Protein AF-A0A523KBV4-F1 (afdb_monomer_lite)

Foldseek 3Di:
DDDD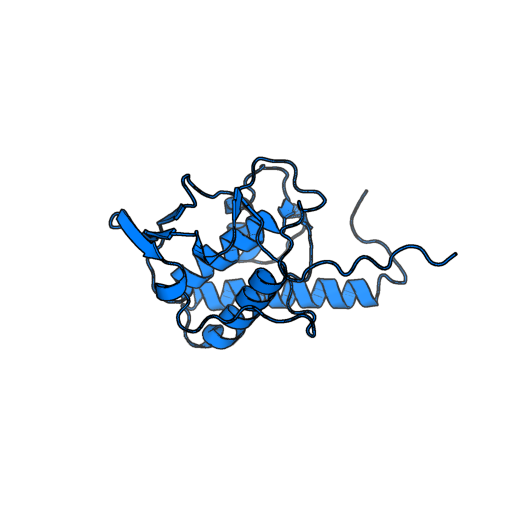PDPDPQFDQDDQPPDDDDADEDAQQLKWFQAPVRDTDGSCVLLPPQDQADDDDPLAQLDFKDQLVPDPDDLSVVPQCQLPLVNPRMRGRQSVVQCLSQLLSVQLVGRTPFMDNPHTGSGYTGGRSVNSRSSVSCVVCLVVTDPSSVSVNVVSVVVSVVSVVVVVVCVPPDDDDD

Structure (mmCIF, N/CA/C/O backbone):
data_AF-A0A523KBV4-F1
#
_entry.id   AF-A0A523KBV4-F1
#
loop_
_atom_site.group_PDB
_atom_site.id
_atom_site.type_symbol
_atom_site.label_atom_id
_atom_site.label_alt_id
_atom_site.label_comp_id
_atom_site.label_asym_id
_atom_site.label_entity_id
_atom_site.label_seq_id
_atom_site.pdbx_PDB_ins_code
_atom_site.Cartn_x
_atom_site.Cartn_y
_atom_site.Cartn_z
_atom_site.occupancy
_atom_site.B_iso_or_equiv
_atom_site.auth_seq_id
_atom_site.auth_comp_id
_atom_site.auth_asym_id
_atom_site.auth_atom_id
_atom_site.pdbx_PDB_model_num
ATOM 1 N N . MET A 1 1 ? 34.723 -29.507 3.914 1.00 34.56 1 MET A N 1
ATOM 2 C CA . MET A 1 1 ? 33.987 -29.077 5.120 1.00 34.56 1 MET A CA 1
ATOM 3 C C . MET A 1 1 ? 32.812 -28.238 4.655 1.00 34.56 1 MET A C 1
ATOM 5 O O . MET A 1 1 ? 33.030 -27.200 4.048 1.00 34.56 1 MET A O 1
ATOM 9 N N . LEU A 1 2 ? 31.596 -28.756 4.820 1.00 39.41 2 LEU A N 1
ATOM 10 C CA . LEU A 1 2 ? 30.346 -28.081 4.470 1.00 39.41 2 LEU A CA 1
ATOM 11 C C . LEU A 1 2 ? 30.004 -27.111 5.604 1.00 39.41 2 LEU A C 1
ATOM 13 O O . LEU A 1 2 ? 29.703 -27.555 6.708 1.00 39.41 2 LEU A O 1
ATOM 17 N N . ALA A 1 3 ? 30.087 -25.809 5.347 1.00 35.47 3 ALA A N 1
ATOM 18 C CA . ALA A 1 3 ? 29.693 -24.783 6.302 1.00 35.47 3 ALA A CA 1
ATOM 19 C C . ALA A 1 3 ? 28.422 -24.083 5.807 1.00 35.47 3 ALA A C 1
ATOM 21 O O . ALA A 1 3 ? 28.460 -23.277 4.884 1.00 35.47 3 ALA A O 1
ATOM 22 N N . GLY A 1 4 ? 27.307 -24.429 6.451 1.00 33.41 4 GLY A N 1
ATOM 23 C CA . GLY A 1 4 ? 26.215 -23.509 6.754 1.00 33.41 4 GLY A CA 1
ATOM 24 C C . GLY A 1 4 ? 25.369 -23.002 5.591 1.00 33.41 4 GLY A C 1
ATOM 25 O O . GLY A 1 4 ? 25.386 -21.812 5.292 1.00 33.41 4 GLY A O 1
ATOM 26 N N . THR A 1 5 ? 24.487 -23.845 5.053 1.00 37.75 5 THR A N 1
ATOM 27 C CA . THR A 1 5 ? 23.172 -23.360 4.607 1.00 37.75 5 THR A CA 1
ATOM 28 C C . THR A 1 5 ? 22.421 -22.855 5.837 1.00 37.75 5 THR A C 1
ATOM 30 O O . THR A 1 5 ? 21.733 -23.614 6.518 1.00 37.75 5 THR A O 1
ATOM 33 N N . GLY A 1 6 ? 22.617 -21.580 6.172 1.00 35.94 6 GLY A N 1
ATOM 34 C CA . GLY A 1 6 ? 21.801 -20.894 7.162 1.00 35.94 6 GLY A CA 1
ATOM 35 C C . GLY A 1 6 ? 20.359 -20.885 6.674 1.00 35.94 6 GLY A C 1
ATOM 36 O O . GLY A 1 6 ? 20.033 -20.195 5.708 1.00 35.94 6 GLY A O 1
ATOM 37 N N . CYS A 1 7 ? 19.503 -21.679 7.315 1.00 42.00 7 CYS A N 1
ATOM 38 C CA . CYS A 1 7 ? 18.062 -21.577 7.158 1.00 42.00 7 CYS A CA 1
ATOM 39 C C . CYS A 1 7 ? 17.650 -20.163 7.570 1.00 42.00 7 CYS A C 1
ATOM 41 O O . CYS A 1 7 ? 17.585 -19.838 8.753 1.00 42.00 7 CYS A O 1
ATOM 43 N N . VAL A 1 8 ? 17.409 -19.307 6.580 1.00 43.09 8 VAL A N 1
ATOM 44 C CA . VAL A 1 8 ? 16.833 -17.984 6.796 1.00 43.09 8 VAL A CA 1
ATOM 45 C C . VAL A 1 8 ? 15.436 -18.190 7.361 1.00 43.09 8 VAL A C 1
ATOM 47 O O . VAL A 1 8 ? 14.550 -18.661 6.637 1.00 43.09 8 VAL A O 1
ATOM 50 N N . SER A 1 9 ? 15.261 -17.845 8.638 1.00 44.19 9 SER A N 1
ATOM 51 C CA . SER A 1 9 ? 13.970 -17.877 9.323 1.00 44.19 9 SER A CA 1
ATOM 52 C C . SER A 1 9 ? 12.899 -17.193 8.456 1.00 44.19 9 SER A C 1
ATOM 54 O O . SER A 1 9 ? 13.155 -16.101 7.936 1.00 44.19 9 SER A O 1
ATOM 56 N N . PRO A 1 10 ? 11.712 -17.799 8.266 1.00 50.69 10 PRO A N 1
ATOM 57 C CA . PRO A 1 10 ? 10.626 -17.214 7.471 1.00 50.69 10 PRO A CA 1
ATOM 58 C C . PRO A 1 10 ? 10.164 -15.833 7.967 1.00 50.69 10 PRO A C 1
ATOM 60 O O . PRO A 1 10 ? 9.589 -15.075 7.192 1.00 50.69 10 PRO A O 1
ATOM 63 N N . ASN A 1 11 ? 10.473 -15.498 9.225 1.00 55.66 11 ASN A N 1
ATOM 64 C CA . ASN A 1 11 ? 10.029 -14.283 9.911 1.00 55.66 11 ASN A CA 1
ATOM 65 C C . ASN A 1 11 ? 11.106 -13.186 10.008 1.00 55.66 11 ASN A C 1
ATOM 67 O O . ASN A 1 11 ? 10.944 -12.236 10.772 1.00 55.66 11 ASN A O 1
ATOM 71 N N . GLU A 1 12 ? 12.230 -13.304 9.298 1.00 65.25 12 GLU A N 1
ATOM 72 C CA . GLU A 1 12 ? 13.298 -12.304 9.394 1.00 65.25 12 GLU A CA 1
ATOM 73 C C . GLU A 1 12 ? 12.937 -11.029 8.608 1.00 65.25 12 GLU A C 1
ATOM 75 O O . GLU A 1 12 ? 12.885 -11.034 7.376 1.00 65.25 12 GLU A O 1
ATOM 80 N N . ILE A 1 13 ? 12.707 -9.923 9.324 1.00 73.12 13 ILE A N 1
ATOM 81 C CA . ILE A 1 13 ? 12.607 -8.581 8.738 1.00 73.12 13 ILE A CA 1
ATOM 82 C C . ILE A 1 13 ? 14.015 -8.177 8.289 1.00 73.12 13 ILE A C 1
ATOM 84 O O . ILE A 1 13 ? 14.884 -7.881 9.109 1.00 73.12 13 ILE A O 1
ATOM 88 N N . ARG A 1 14 ? 14.260 -8.189 6.978 1.00 66.81 14 ARG A N 1
ATOM 89 C CA . ARG A 1 14 ? 15.537 -7.768 6.390 1.00 66.81 14 ARG A CA 1
ATOM 90 C C . ARG A 1 14 ? 15.436 -6.322 5.946 1.00 66.81 14 ARG A C 1
ATOM 92 O O . ARG A 1 14 ? 14.412 -5.928 5.401 1.00 66.81 14 ARG A O 1
ATOM 99 N N . ARG A 1 15 ? 16.503 -5.542 6.147 1.00 67.19 15 ARG A N 1
ATOM 100 C CA . ARG A 1 15 ? 16.565 -4.195 5.568 1.00 67.19 15 ARG A CA 1
ATOM 101 C C . ARG A 1 15 ? 16.381 -4.293 4.047 1.00 67.19 15 ARG A C 1
ATOM 103 O O . ARG A 1 15 ? 17.037 -5.145 3.435 1.00 67.19 15 ARG A O 1
ATOM 110 N N . PRO A 1 16 ? 15.527 -3.447 3.450 1.00 67.94 16 PRO A N 1
ATOM 111 C CA . PRO A 1 16 ? 15.367 -3.412 2.007 1.00 67.94 16 PRO A CA 1
ATOM 112 C C . PRO A 1 16 ? 16.715 -3.067 1.383 1.00 67.94 16 PRO A C 1
ATOM 114 O O . PRO A 1 16 ? 17.429 -2.183 1.863 1.00 67.94 16 PRO A O 1
ATOM 117 N N . CYS A 1 17 ? 17.082 -3.757 0.305 1.00 62.53 17 CYS A N 1
ATOM 118 C CA . CYS A 1 17 ? 18.118 -3.201 -0.547 1.00 62.53 17 CYS A CA 1
ATOM 119 C C . CYS A 1 17 ? 17.544 -1.939 -1.205 1.00 62.53 17 CYS A C 1
ATOM 121 O O . CYS A 1 17 ? 16.393 -1.953 -1.636 1.00 62.53 17 CYS A O 1
ATOM 123 N N . CYS A 1 18 ? 18.367 -0.902 -1.329 1.00 72.81 18 CYS A N 1
ATOM 124 C CA . CYS A 1 18 ? 18.125 0.263 -2.186 1.00 72.81 18 CYS A CA 1
ATOM 125 C C . CYS A 1 18 ? 17.234 1.392 -1.643 1.00 72.81 18 CYS A C 1
ATOM 127 O O . CYS A 1 18 ? 17.321 2.464 -2.223 1.00 72.81 18 CYS A O 1
ATOM 129 N N . TYR A 1 19 ? 16.484 1.222 -0.545 1.00 86.25 19 TYR A N 1
ATOM 130 C CA . TYR A 1 19 ? 15.732 2.349 0.026 1.00 86.25 19 TYR A CA 1
ATOM 131 C C . TYR A 1 19 ? 16.659 3.329 0.759 1.00 86.25 19 TYR A C 1
ATOM 133 O O . TYR A 1 19 ? 17.340 2.964 1.723 1.00 86.25 19 TYR A O 1
ATOM 141 N N . GLU A 1 20 ? 16.655 4.581 0.310 1.00 83.06 20 GLU A N 1
ATOM 142 C CA . GLU A 1 20 ? 17.500 5.665 0.816 1.00 83.06 20 GLU A CA 1
ATOM 143 C C . GLU A 1 20 ? 16.659 6.641 1.653 1.00 83.06 20 GLU A C 1
ATOM 145 O O . GLU A 1 20 ? 16.312 7.730 1.209 1.00 83.06 20 GLU A O 1
ATOM 150 N N . GLY A 1 21 ? 16.274 6.248 2.870 1.00 87.00 21 GLY A N 1
ATOM 151 C CA . GLY A 1 21 ? 15.489 7.114 3.752 1.00 87.00 21 GLY A CA 1
ATOM 152 C C . GLY A 1 21 ? 15.197 6.515 5.123 1.00 87.00 21 GLY A C 1
ATOM 153 O O . GLY A 1 21 ? 15.603 5.393 5.441 1.00 87.00 21 GLY A O 1
ATOM 154 N N . GLU A 1 22 ? 14.448 7.262 5.932 1.00 89.94 22 GLU A N 1
ATOM 155 C CA . GLU A 1 22 ? 13.864 6.740 7.166 1.00 89.94 22 GLU A CA 1
ATOM 156 C C . GLU A 1 22 ? 12.730 5.769 6.832 1.00 89.94 22 GLU A C 1
ATOM 158 O O . GLU A 1 22 ? 11.888 6.029 5.967 1.00 89.94 22 GLU A O 1
ATOM 163 N N . LEU A 1 23 ? 12.738 4.621 7.500 1.00 90.81 23 LEU A N 1
ATOM 164 C CA . LEU A 1 23 ? 11.719 3.592 7.369 1.00 90.81 23 LEU A CA 1
ATOM 165 C C . LEU A 1 23 ? 11.419 3.006 8.739 1.00 90.81 23 LEU A C 1
ATOM 167 O O . LEU A 1 23 ? 12.303 2.896 9.593 1.00 90.81 23 LEU A O 1
ATOM 171 N N . THR A 1 24 ? 10.187 2.551 8.911 1.00 92.88 24 THR A N 1
ATOM 172 C CA . THR A 1 24 ? 9.769 1.837 10.111 1.00 92.88 24 THR A CA 1
ATOM 173 C C . THR A 1 24 ? 9.923 0.333 9.897 1.00 92.88 24 THR A C 1
ATOM 175 O O . THR A 1 24 ? 9.451 -0.216 8.900 1.00 92.88 24 THR A O 1
ATOM 178 N N . LEU A 1 25 ? 10.593 -0.349 10.830 1.00 92.81 25 LEU A N 1
ATOM 179 C CA . LEU A 1 25 ? 10.693 -1.810 10.857 1.00 92.81 25 LEU A CA 1
ATOM 180 C C . LEU A 1 25 ? 9.610 -2.356 11.780 1.00 92.81 25 LEU A C 1
ATOM 182 O O . LEU A 1 25 ? 9.744 -2.242 12.997 1.00 92.81 25 LEU A O 1
ATOM 186 N N . ALA A 1 26 ? 8.559 -2.962 11.230 1.00 92.25 26 ALA A N 1
ATOM 187 C CA . ALA A 1 26 ? 7.513 -3.531 12.071 1.00 92.25 26 ALA A CA 1
ATOM 188 C C . ALA A 1 26 ? 6.760 -4.702 11.421 1.00 92.25 26 ALA A C 1
ATOM 190 O O . ALA A 1 26 ? 6.478 -4.688 10.217 1.00 92.25 26 ALA A O 1
ATOM 191 N N . PRO A 1 27 ? 6.370 -5.718 12.213 1.00 92.62 27 PRO A N 1
ATOM 192 C CA . PRO A 1 27 ? 5.359 -6.676 11.790 1.00 92.62 27 PRO A CA 1
ATOM 193 C C . PRO A 1 27 ? 3.999 -5.978 11.630 1.00 92.62 27 PRO A C 1
ATOM 195 O O . PRO A 1 27 ? 3.679 -5.034 12.360 1.00 92.62 27 PRO A O 1
ATOM 198 N N . LEU A 1 28 ? 3.162 -6.466 10.710 1.00 94.50 28 LEU A N 1
ATOM 199 C CA . LEU A 1 28 ? 1.883 -5.816 10.385 1.00 94.50 28 LEU A CA 1
ATOM 200 C C . LEU A 1 28 ? 0.939 -5.668 11.587 1.00 94.50 28 LEU A C 1
ATOM 202 O O . LEU A 1 28 ? 0.172 -4.711 11.664 1.00 94.50 28 LEU A O 1
ATOM 206 N N . GLN A 1 29 ? 1.013 -6.571 12.566 1.00 93.12 29 GLN A N 1
ATOM 207 C CA . GLN A 1 29 ? 0.142 -6.565 13.748 1.00 93.12 29 GLN A CA 1
ATOM 208 C C . GLN A 1 29 ? 0.386 -5.358 14.674 1.00 93.12 29 GLN A C 1
ATOM 210 O O . GLN A 1 29 ? -0.494 -4.988 15.462 1.00 93.12 29 GLN A O 1
ATOM 215 N N . GLN A 1 30 ? 1.557 -4.720 14.574 1.00 95.62 30 GLN A N 1
ATOM 216 C CA . GLN A 1 30 ? 1.879 -3.500 15.319 1.00 95.62 30 GLN A CA 1
ATOM 217 C C . GLN A 1 30 ? 1.283 -2.241 14.679 1.00 95.62 30 GLN A C 1
ATOM 219 O O . GLN A 1 30 ? 1.185 -1.207 15.338 1.00 95.62 30 GLN A O 1
ATOM 224 N N . ILE A 1 31 ? 0.819 -2.326 13.431 1.00 97.06 31 ILE A N 1
ATOM 225 C CA . ILE A 1 31 ? 0.242 -1.189 12.719 1.00 97.06 31 ILE A CA 1
ATOM 226 C C . ILE A 1 31 ? -1.122 -0.839 13.306 1.00 97.06 31 ILE A C 1
ATOM 228 O O . ILE A 1 31 ? -1.951 -1.702 13.638 1.00 97.06 31 ILE A O 1
ATOM 232 N N . ARG A 1 32 ? -1.369 0.464 13.413 1.00 98.19 32 ARG A N 1
ATOM 233 C CA . ARG A 1 32 ? -2.696 1.029 13.639 1.00 98.19 32 ARG A CA 1
ATOM 234 C C . ARG A 1 32 ? -3.070 1.937 12.476 1.00 98.19 32 ARG A C 1
ATOM 236 O O . ARG A 1 32 ? -2.260 2.732 12.006 1.00 98.19 32 ARG A O 1
ATOM 243 N N . PHE A 1 33 ? -4.316 1.819 12.044 1.00 98.38 33 PHE A N 1
ATOM 244 C CA . PHE A 1 33 ? -4.922 2.666 11.030 1.00 98.38 33 PHE A CA 1
ATOM 245 C C . PHE A 1 33 ? -5.643 3.798 11.743 1.00 98.38 33 PHE A C 1
ATOM 247 O O . PHE A 1 33 ? -6.579 3.544 12.502 1.00 98.38 33 PHE A O 1
ATOM 254 N N . VAL A 1 34 ? -5.205 5.032 11.522 1.00 98.19 34 VAL A N 1
ATOM 255 C CA . VAL A 1 34 ? -5.872 6.212 12.070 1.00 98.19 34 VAL A CA 1
ATOM 256 C C . VAL A 1 34 ? -6.933 6.653 11.072 1.00 98.19 34 VAL A C 1
ATOM 258 O O . VAL A 1 34 ? -6.615 6.978 9.929 1.00 98.19 34 VAL A O 1
ATOM 261 N N . MET A 1 35 ? -8.196 6.626 11.481 1.00 97.81 35 MET A N 1
ATOM 262 C CA . MET A 1 35 ? -9.319 7.077 10.664 1.00 97.81 35 MET A CA 1
ATOM 263 C C . MET A 1 35 ? -9.389 8.612 10.617 1.00 97.81 35 MET A C 1
ATOM 265 O O . MET A 1 35 ? -8.727 9.297 11.399 1.00 97.81 35 MET A O 1
ATOM 269 N N . ASP A 1 36 ? -10.210 9.163 9.726 1.00 96.50 36 ASP A N 1
ATOM 270 C CA . ASP A 1 36 ? -10.458 10.610 9.622 1.00 96.50 36 ASP A CA 1
ATOM 271 C C . ASP A 1 36 ? -11.088 11.210 10.892 1.00 96.50 36 ASP A C 1
ATOM 273 O O . ASP A 1 36 ? -10.882 12.384 11.189 1.00 96.50 36 ASP A O 1
ATOM 277 N N . ASP A 1 37 ? -11.825 10.411 11.670 1.00 96.19 37 ASP A N 1
ATOM 278 C CA . ASP A 1 37 ? -12.398 10.820 12.962 1.00 96.19 37 ASP A CA 1
ATOM 279 C C . ASP A 1 37 ? -11.403 10.705 14.137 1.00 96.19 37 ASP A C 1
ATOM 281 O O . ASP A 1 37 ? -11.757 10.954 15.289 1.00 96.19 37 ASP A O 1
ATOM 285 N N . GLY A 1 38 ? -10.152 10.321 13.855 1.00 96.31 38 GLY A N 1
ATOM 286 C CA . GLY A 1 38 ? -9.092 10.126 14.843 1.00 96.31 38 GLY A CA 1
ATOM 287 C C . GLY A 1 38 ? -9.130 8.778 15.568 1.00 96.31 38 GLY A C 1
ATOM 288 O O . GLY A 1 38 ? -8.204 8.477 16.329 1.00 96.31 38 GLY A O 1
ATOM 289 N N . SER A 1 39 ? -10.147 7.941 15.332 1.00 97.31 39 SER A N 1
ATOM 290 C CA . SER A 1 39 ? -10.184 6.583 15.875 1.00 97.31 39 SER A CA 1
ATOM 291 C C . SER A 1 39 ? -9.050 5.730 15.301 1.00 97.31 39 SER A C 1
ATOM 293 O O . SER A 1 39 ? -8.563 5.952 14.192 1.00 97.31 39 SER A O 1
ATOM 295 N N . LYS A 1 40 ? -8.586 4.755 16.088 1.00 97.75 40 LYS A N 1
ATOM 296 C CA . LYS A 1 40 ? -7.454 3.894 15.731 1.00 97.75 40 LYS A CA 1
ATOM 297 C C . LYS A 1 40 ? -7.921 2.453 15.655 1.00 97.75 40 LYS A C 1
ATOM 299 O O . LYS A 1 40 ? -8.318 1.891 16.674 1.00 97.75 40 LYS A O 1
ATOM 304 N N . LEU A 1 41 ? -7.828 1.849 14.476 1.00 98.06 41 LEU A N 1
ATOM 305 C CA . LEU A 1 41 ? -8.163 0.442 14.279 1.00 98.06 41 LEU A CA 1
ATOM 306 C C . LEU A 1 41 ? -6.890 -0.408 14.176 1.00 98.06 41 LEU A C 1
ATOM 308 O O . LEU A 1 41 ? -5.931 -0.001 13.512 1.00 98.06 41 LEU A O 1
ATOM 312 N N . PRO A 1 42 ? -6.840 -1.577 14.832 1.00 97.75 42 PRO A N 1
ATOM 313 C CA . PRO A 1 42 ? -5.761 -2.532 14.640 1.00 97.75 42 PRO A CA 1
ATOM 314 C C . PRO A 1 42 ? -5.845 -3.209 13.268 1.00 97.75 42 PRO A C 1
ATOM 316 O O . PRO A 1 42 ? -6.894 -3.234 12.620 1.00 97.75 42 PRO A O 1
ATOM 319 N N . PHE A 1 43 ? -4.710 -3.749 12.824 1.00 97.44 43 PHE A N 1
ATOM 320 C CA . PHE A 1 43 ? -4.571 -4.382 11.515 1.00 97.44 43 PHE A CA 1
ATOM 321 C C . PHE A 1 43 ? -5.609 -5.478 11.251 1.00 97.44 43 PHE A C 1
ATOM 323 O O . PHE A 1 43 ? -6.228 -5.487 10.194 1.00 97.44 43 PHE A O 1
ATOM 330 N N . ASP A 1 44 ? -5.855 -6.355 12.218 1.00 96.69 44 ASP A N 1
ATOM 331 C CA . ASP A 1 44 ? -6.798 -7.473 12.125 1.00 96.69 44 ASP A CA 1
ATOM 332 C C . ASP A 1 44 ? -8.270 -7.042 12.006 1.00 96.69 44 ASP A C 1
ATOM 334 O O . ASP A 1 44 ? -9.090 -7.780 11.458 1.00 96.69 44 ASP A O 1
ATOM 338 N N . GLN A 1 45 ? -8.619 -5.839 12.470 1.00 97.19 45 GLN A N 1
ATOM 339 C CA . GLN A 1 45 ? -9.955 -5.273 12.275 1.00 97.19 45 GLN A CA 1
ATOM 340 C C . GLN A 1 45 ? -10.161 -4.706 10.870 1.00 97.19 45 GLN A C 1
ATOM 342 O O . GLN A 1 45 ? -11.287 -4.746 10.369 1.00 97.19 45 GLN A O 1
ATOM 347 N N . VAL A 1 46 ? -9.099 -4.193 10.245 1.00 97.69 46 VAL A N 1
ATOM 348 C CA . VAL A 1 46 ? -9.141 -3.664 8.874 1.00 97.69 46 VAL A CA 1
ATOM 349 C C . VAL A 1 46 ? -9.001 -4.799 7.858 1.00 97.69 46 VAL A C 1
ATOM 351 O O . VAL A 1 46 ? -9.799 -4.908 6.933 1.00 97.69 46 VAL A O 1
ATOM 354 N N . TYR A 1 47 ? -8.037 -5.690 8.075 1.00 97.56 47 TYR A N 1
ATOM 355 C CA . TYR A 1 47 ? -7.705 -6.836 7.233 1.00 97.56 47 TYR A CA 1
ATOM 356 C C . TYR A 1 47 ? -8.220 -8.135 7.867 1.00 97.56 47 TYR A C 1
ATOM 358 O O . TYR A 1 47 ? -7.465 -9.049 8.207 1.00 97.56 47 TYR A O 1
ATOM 366 N N . LYS A 1 48 ? -9.541 -8.218 8.063 1.00 96.06 48 LYS A N 1
ATOM 367 C CA . LYS A 1 48 ? -10.183 -9.375 8.709 1.00 96.06 48 LYS A CA 1
ATOM 368 C C . LYS A 1 48 ? -9.911 -10.659 7.938 1.00 96.06 48 LYS A C 1
ATOM 370 O O . LYS A 1 48 ? -10.133 -10.716 6.730 1.00 96.06 48 LYS A O 1
ATOM 375 N N . GLY A 1 49 ? -9.474 -11.697 8.648 1.00 94.12 49 GLY A N 1
ATOM 376 C CA . GLY A 1 49 ? -9.155 -12.995 8.050 1.00 94.12 49 GLY A CA 1
ATOM 377 C C . GLY A 1 49 ? -7.841 -13.018 7.266 1.00 94.12 49 GLY A C 1
ATOM 378 O O . GLY A 1 49 ? -7.593 -13.989 6.555 1.00 94.12 49 GLY A O 1
ATOM 379 N N . PHE A 1 50 ? -7.004 -11.981 7.385 1.00 95.38 50 PHE A N 1
ATOM 380 C CA . PHE A 1 50 ? -5.663 -11.976 6.811 1.00 95.38 50 PHE A CA 1
ATOM 381 C C . PHE A 1 50 ? -4.851 -13.184 7.275 1.00 95.38 50 PHE A C 1
ATOM 383 O O . PHE A 1 50 ? -4.840 -13.525 8.457 1.00 95.38 50 PHE A O 1
ATOM 390 N N . GLN A 1 51 ? -4.145 -13.795 6.328 1.00 91.00 51 GLN A N 1
ATOM 391 C CA . GLN A 1 51 ? -3.192 -14.863 6.585 1.00 91.00 51 GLN A CA 1
ATOM 392 C C . GLN A 1 51 ? -1.867 -14.493 5.908 1.00 91.00 51 GLN A C 1
ATOM 394 O O . GLN A 1 51 ? -1.881 -14.191 4.708 1.00 91.00 51 GLN A O 1
ATOM 399 N N . PRO A 1 52 ? -0.732 -14.512 6.633 1.00 88.62 52 PRO A N 1
ATOM 400 C CA . PRO A 1 52 ? 0.573 -14.394 5.998 1.00 88.62 52 PRO A CA 1
ATOM 401 C C . PRO A 1 52 ? 0.767 -15.575 5.041 1.00 88.62 52 PRO A C 1
ATOM 403 O O . PRO A 1 52 ? 0.294 -16.684 5.303 1.00 88.62 52 PRO A O 1
ATOM 406 N N . GLN A 1 53 ? 1.439 -15.350 3.914 1.00 83.69 53 GLN A N 1
ATOM 407 C CA . GLN A 1 53 ? 1.675 -16.424 2.954 1.00 83.69 53 GLN A CA 1
ATOM 408 C C . GLN A 1 53 ? 3.010 -17.109 3.196 1.00 83.69 53 GLN A C 1
ATOM 410 O O . GLN A 1 53 ? 4.069 -16.500 3.051 1.00 83.69 53 GLN A O 1
ATOM 415 N N . ASP A 1 54 ? 2.935 -18.400 3.515 1.00 64.44 54 ASP A N 1
ATOM 416 C CA . ASP A 1 54 ? 4.104 -19.252 3.670 1.00 64.44 54 ASP A CA 1
ATOM 417 C C . ASP A 1 54 ? 4.721 -19.622 2.305 1.00 64.44 54 ASP A C 1
ATOM 419 O O . ASP A 1 54 ? 4.042 -19.685 1.277 1.00 64.44 54 ASP A O 1
ATOM 423 N N . ARG A 1 55 ? 6.039 -19.821 2.307 1.00 55.00 55 ARG A N 1
ATOM 424 C CA . ARG A 1 55 ? 7.029 -19.515 1.246 1.00 55.00 55 ARG A CA 1
ATOM 425 C C . ARG A 1 55 ? 6.931 -20.171 -0.153 1.00 55.00 55 ARG A C 1
ATOM 427 O O . ARG A 1 55 ? 7.919 -20.148 -0.881 1.00 55.00 55 ARG A O 1
ATOM 434 N N . ASN A 1 56 ? 5.792 -20.692 -0.602 1.00 51.50 56 ASN A N 1
ATOM 435 C CA . ASN A 1 56 ? 5.722 -21.472 -1.852 1.00 51.50 56 ASN A CA 1
ATOM 436 C C . ASN A 1 56 ? 5.135 -20.748 -3.080 1.00 51.50 56 ASN A C 1
ATOM 438 O O . ASN A 1 56 ? 5.008 -21.375 -4.131 1.00 51.50 56 ASN A O 1
ATOM 442 N N . PHE A 1 57 ? 4.813 -19.450 -3.002 1.00 47.84 57 PHE A N 1
ATOM 443 C CA . PHE A 1 57 ? 4.303 -18.681 -4.148 1.00 47.84 57 PHE A CA 1
ATOM 444 C C . PHE A 1 57 ? 5.043 -17.345 -4.363 1.00 47.84 57 PHE A C 1
ATOM 446 O O . PHE A 1 57 ? 5.428 -16.688 -3.398 1.00 47.84 57 PHE A O 1
ATOM 453 N N . PRO A 1 58 ? 5.216 -16.891 -5.623 1.00 54.75 58 PRO A N 1
ATOM 454 C CA . PRO A 1 58 ? 5.893 -15.639 -5.979 1.00 54.75 58 PRO A CA 1
ATOM 455 C C . PRO A 1 58 ? 5.023 -14.391 -5.728 1.00 54.75 58 PRO A C 1
ATOM 457 O O . PRO A 1 58 ? 5.068 -13.431 -6.501 1.00 54.75 58 PRO A O 1
ATOM 460 N N . THR A 1 59 ? 4.181 -14.396 -4.696 1.00 56.22 59 THR A N 1
ATOM 461 C CA . THR A 1 59 ? 3.187 -13.346 -4.419 1.00 56.22 59 THR A CA 1
ATOM 462 C C . THR A 1 59 ? 3.749 -12.159 -3.641 1.00 56.22 59 THR A C 1
ATOM 464 O O . THR A 1 59 ? 2.990 -11.385 -3.083 1.00 56.22 59 THR A O 1
ATOM 467 N N . GLN A 1 60 ? 5.067 -11.962 -3.632 1.00 71.31 60 GLN A N 1
ATOM 468 C CA . GLN A 1 60 ? 5.665 -10.696 -3.202 1.00 71.31 60 GLN A CA 1
ATOM 469 C C . GLN A 1 60 ? 5.429 -9.588 -4.243 1.00 71.31 60 GLN A C 1
ATOM 471 O O . GLN A 1 60 ? 5.030 -9.867 -5.382 1.00 71.31 60 GLN A O 1
ATOM 476 N N . PHE A 1 61 ? 5.715 -8.332 -3.884 1.00 79.75 61 PHE A N 1
ATOM 477 C CA . PHE A 1 61 ? 5.793 -7.270 -4.888 1.00 79.75 61 PHE A CA 1
ATOM 478 C C . PHE A 1 61 ? 6.741 -7.699 -6.010 1.00 79.75 61 PHE A C 1
ATOM 480 O O . PHE A 1 61 ? 7.836 -8.208 -5.774 1.00 79.75 61 PHE A O 1
ATOM 487 N N . SER A 1 62 ? 6.302 -7.539 -7.259 1.00 72.31 62 SER A N 1
ATOM 488 C CA . SER A 1 62 ? 7.047 -8.062 -8.416 1.00 72.31 62 SER A CA 1
ATOM 489 C C . SER A 1 62 ? 8.283 -7.229 -8.768 1.00 72.31 62 SER A C 1
ATOM 491 O O . SER A 1 62 ? 8.960 -7.522 -9.748 1.00 72.31 62 SER A O 1
ATOM 493 N N . PHE A 1 63 ? 8.561 -6.187 -7.992 1.00 76.31 63 PHE A N 1
ATOM 494 C CA . PHE A 1 63 ? 9.644 -5.238 -8.171 1.00 76.31 63 PHE A CA 1
ATOM 495 C C . PHE A 1 63 ? 10.092 -4.727 -6.802 1.00 76.31 63 PHE A C 1
ATOM 497 O O . PHE A 1 63 ? 9.311 -4.711 -5.854 1.00 76.31 63 PHE A O 1
ATOM 504 N N . ARG A 1 64 ? 11.348 -4.285 -6.721 1.00 73.75 64 ARG A N 1
ATOM 505 C CA . ARG A 1 64 ? 11.904 -3.646 -5.517 1.00 73.75 64 ARG A CA 1
ATOM 506 C C . ARG A 1 64 ? 11.900 -2.121 -5.598 1.00 73.75 64 ARG A C 1
ATOM 508 O O . ARG A 1 64 ? 11.837 -1.464 -4.568 1.00 73.75 64 ARG A O 1
ATOM 515 N N . ARG A 1 65 ? 11.976 -1.587 -6.821 1.00 85.12 65 ARG A N 1
ATOM 516 C CA . ARG A 1 65 ? 12.064 -0.161 -7.142 1.00 85.12 65 ARG A CA 1
ATOM 517 C C . ARG A 1 65 ? 11.505 0.086 -8.544 1.00 85.12 65 ARG A C 1
ATOM 519 O O . ARG A 1 65 ? 11.788 -0.700 -9.449 1.00 85.12 65 ARG A O 1
ATOM 526 N N . ILE A 1 66 ? 10.737 1.157 -8.734 1.00 86.56 66 ILE A N 1
ATOM 527 C CA . ILE A 1 66 ? 10.229 1.605 -10.043 1.00 86.56 66 ILE A CA 1
ATOM 528 C C . ILE A 1 66 ? 10.462 3.104 -10.194 1.00 86.56 66 ILE A C 1
ATOM 530 O O . ILE A 1 66 ? 10.124 3.860 -9.293 1.00 86.56 66 ILE A O 1
ATOM 534 N N . ASN A 1 67 ? 10.965 3.541 -11.351 1.00 88.75 67 ASN A N 1
ATOM 535 C CA . ASN A 1 67 ? 11.047 4.960 -11.699 1.00 88.75 67 ASN A CA 1
ATOM 536 C C . ASN A 1 67 ? 9.649 5.521 -12.008 1.00 88.75 67 ASN A C 1
ATOM 538 O O . ASN A 1 67 ? 9.001 5.074 -12.956 1.00 88.75 67 ASN A O 1
ATOM 542 N N . ILE A 1 68 ? 9.210 6.518 -11.238 1.00 88.12 68 ILE A N 1
ATOM 543 C CA . ILE A 1 68 ? 7.873 7.111 -11.356 1.00 88.12 68 ILE A CA 1
ATOM 544 C C . ILE A 1 68 ? 7.727 7.891 -12.669 1.00 88.12 68 ILE A C 1
ATOM 546 O O . ILE A 1 68 ? 6.695 7.802 -13.329 1.00 88.12 68 ILE A O 1
ATOM 550 N N . SER A 1 69 ? 8.775 8.604 -13.094 1.00 85.12 69 SER A N 1
ATOM 551 C CA . SER A 1 69 ? 8.749 9.444 -14.304 1.00 85.12 69 SER A CA 1
ATOM 552 C C . SER A 1 69 ? 8.564 8.652 -15.605 1.00 85.12 69 SER A C 1
ATOM 554 O O . SER A 1 69 ? 8.116 9.201 -16.608 1.00 85.12 69 SER A O 1
ATOM 556 N N . GLY A 1 70 ? 8.889 7.356 -15.590 1.00 80.00 70 GLY A N 1
ATOM 557 C CA . GLY A 1 70 ? 8.730 6.457 -16.733 1.00 80.00 70 GLY A CA 1
ATOM 558 C C . GLY A 1 70 ? 7.354 5.792 -16.829 1.00 80.00 70 GLY A C 1
ATOM 559 O O . GLY A 1 70 ? 7.150 4.957 -17.714 1.00 80.00 70 GLY A O 1
ATOM 560 N N . LEU A 1 71 ? 6.422 6.093 -15.917 1.00 81.44 71 LEU A N 1
ATOM 561 C CA . LEU A 1 71 ? 5.101 5.470 -15.896 1.00 81.44 71 LEU A CA 1
ATOM 562 C C . LEU A 1 71 ? 4.138 6.177 -16.843 1.00 81.44 71 LEU A C 1
ATOM 564 O O . LEU A 1 71 ? 3.895 7.372 -16.738 1.00 81.44 71 LEU A O 1
ATOM 568 N N . VAL A 1 72 ? 3.532 5.391 -17.730 1.00 78.56 72 VAL A N 1
ATOM 569 C CA . VAL A 1 72 ? 2.530 5.849 -18.709 1.00 78.56 72 VAL A CA 1
ATOM 570 C C . VAL A 1 72 ? 1.101 5.565 -18.212 1.00 78.56 72 VAL A C 1
ATOM 572 O O . VAL A 1 72 ? 0.156 5.572 -18.989 1.00 78.56 72 VAL A O 1
ATOM 575 N N . TYR A 1 73 ? 0.936 5.236 -16.927 1.00 75.88 73 TYR A N 1
ATOM 576 C CA . TYR A 1 73 ? -0.352 4.835 -16.356 1.00 75.88 73 TYR A CA 1
ATOM 577 C C . TYR A 1 73 ? -1.068 6.005 -15.688 1.00 75.88 73 TYR A C 1
ATOM 579 O O . TYR A 1 73 ? -0.449 6.767 -14.938 1.00 75.88 73 TYR A O 1
ATOM 587 N N . ASP A 1 74 ? -2.376 6.100 -15.914 1.00 79.62 74 ASP A N 1
ATOM 588 C CA . ASP A 1 74 ? -3.188 7.238 -15.490 1.00 79.62 74 ASP A CA 1
ATOM 589 C C . ASP A 1 74 ? -3.299 7.339 -13.962 1.00 79.62 74 ASP A C 1
ATOM 591 O O . ASP A 1 74 ? -3.077 8.412 -13.404 1.00 79.62 74 ASP A O 1
ATOM 595 N N . VAL A 1 75 ? -3.595 6.240 -13.254 1.00 88.00 75 VAL A N 1
ATOM 596 C CA . VAL A 1 75 ? -3.746 6.286 -11.789 1.00 88.00 75 VAL A CA 1
ATOM 597 C C . VAL A 1 75 ? -2.383 6.269 -11.095 1.00 88.00 75 VAL A C 1
ATOM 599 O O . VAL A 1 75 ? -2.143 7.081 -10.198 1.00 88.00 75 VAL A O 1
ATOM 602 N N . LEU A 1 76 ? -1.459 5.388 -11.495 1.00 88.44 76 LEU A N 1
ATOM 603 C CA . LEU A 1 76 ? -0.170 5.261 -10.795 1.00 88.44 76 LEU A CA 1
ATOM 604 C C . LEU A 1 76 ? 0.714 6.506 -10.904 1.00 88.44 76 LEU A C 1
ATOM 606 O O . LEU A 1 76 ? 1.402 6.821 -9.934 1.00 88.44 76 LEU A O 1
ATOM 610 N N . SER A 1 77 ? 0.676 7.233 -12.026 1.00 85.81 77 SER A N 1
ATOM 611 C CA . SER A 1 77 ? 1.449 8.477 -12.186 1.00 85.81 77 SER A CA 1
ATOM 612 C C . SER A 1 77 ? 1.028 9.574 -11.202 1.00 85.81 77 SER A C 1
ATOM 614 O O . SER A 1 77 ? 1.845 10.413 -10.832 1.00 85.81 77 SER A O 1
ATOM 616 N N . VAL A 1 78 ? -0.221 9.540 -10.725 1.00 89.81 78 VAL A N 1
ATOM 617 C CA . VAL A 1 78 ? -0.751 10.472 -9.720 1.00 89.81 78 VAL A CA 1
ATOM 618 C C . VAL A 1 78 ? -0.538 9.952 -8.298 1.00 89.81 78 VAL A C 1
ATOM 620 O O . VAL A 1 78 ? -0.303 10.736 -7.376 1.00 89.81 78 VAL A O 1
ATOM 623 N N . VAL A 1 79 ? -0.635 8.636 -8.094 1.00 93.50 79 VAL A N 1
ATOM 624 C CA . VAL A 1 79 ? -0.596 8.028 -6.756 1.00 93.50 79 VAL A CA 1
ATOM 625 C C . VAL A 1 79 ? 0.826 7.817 -6.255 1.00 93.50 79 VAL A C 1
ATOM 627 O O . VAL A 1 79 ? 1.110 8.175 -5.117 1.00 93.50 79 VAL A O 1
ATOM 630 N N . PHE A 1 80 ? 1.736 7.279 -7.068 1.00 94.19 80 PHE A N 1
ATOM 631 C CA . PHE A 1 80 ? 3.096 6.966 -6.609 1.00 94.19 80 PHE A CA 1
ATOM 632 C C . PHE A 1 80 ? 3.867 8.169 -6.051 1.00 94.19 80 PHE A C 1
ATOM 634 O O . PHE A 1 80 ? 4.452 8.006 -4.982 1.00 94.19 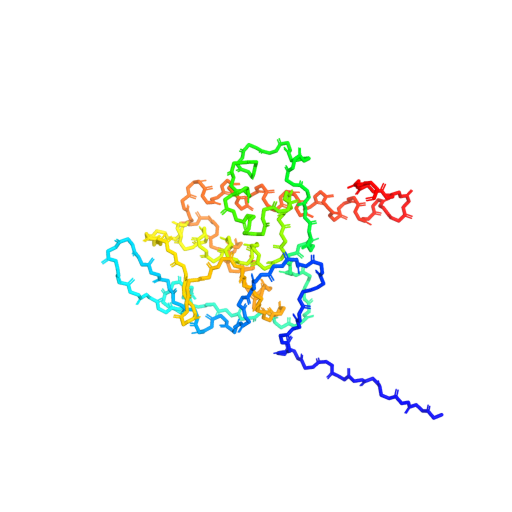80 PHE A O 1
ATOM 641 N N . PRO A 1 81 ? 3.812 9.381 -6.643 1.00 94.56 81 PRO A N 1
ATOM 642 C CA . PRO A 1 81 ? 4.462 10.552 -6.048 1.00 94.56 81 PRO A CA 1
ATOM 643 C C . PRO A 1 81 ? 4.013 10.876 -4.614 1.00 94.56 81 PRO A C 1
ATOM 645 O O . PRO A 1 81 ? 4.736 11.539 -3.882 1.00 94.56 81 PRO A O 1
ATOM 648 N N . GLN A 1 82 ? 2.815 10.446 -4.200 1.00 95.25 82 GLN A N 1
ATOM 649 C CA . GLN A 1 82 ? 2.307 10.678 -2.842 1.00 95.25 82 GLN A CA 1
ATOM 650 C C . GLN A 1 82 ? 2.916 9.719 -1.813 1.00 95.25 82 GLN A C 1
ATOM 652 O O . GLN A 1 82 ? 2.840 9.986 -0.614 1.00 95.25 82 GLN A O 1
ATOM 657 N N . TYR A 1 83 ? 3.474 8.603 -2.284 1.00 95.56 83 TYR A N 1
ATOM 658 C CA . TYR A 1 83 ? 4.089 7.561 -1.469 1.00 95.56 83 TYR A CA 1
ATOM 659 C C . TYR A 1 83 ? 5.620 7.542 -1.581 1.00 95.56 83 TYR A C 1
ATOM 661 O O . TYR A 1 83 ? 6.239 6.853 -0.785 1.00 95.56 83 TYR A O 1
ATOM 669 N N . ASP A 1 84 ? 6.213 8.320 -2.495 1.00 95.00 84 ASP A N 1
ATOM 670 C CA . ASP A 1 84 ? 7.659 8.593 -2.577 1.00 95.00 84 ASP A CA 1
ATOM 671 C C . ASP A 1 84 ? 8.102 9.443 -1.369 1.00 95.00 84 ASP A C 1
ATOM 673 O O . ASP A 1 84 ? 8.150 10.679 -1.398 1.00 95.00 84 ASP A O 1
ATOM 677 N N . ALA A 1 85 ? 8.323 8.766 -0.245 1.00 94.25 85 ALA A N 1
ATOM 678 C CA . ALA A 1 85 ? 8.581 9.359 1.057 1.00 94.25 85 ALA A CA 1
ATOM 679 C C . ALA A 1 85 ? 9.966 10.008 1.105 1.00 94.25 85 ALA A C 1
ATOM 681 O O . ALA A 1 85 ? 10.130 11.073 1.712 1.00 94.25 85 ALA A O 1
ATOM 682 N N . ASN A 1 86 ? 10.949 9.384 0.452 1.00 93.56 86 ASN A N 1
ATOM 683 C CA . ASN A 1 86 ? 12.310 9.906 0.357 1.00 93.56 86 ASN A CA 1
ATOM 684 C C . ASN A 1 86 ? 12.501 10.899 -0.809 1.00 93.56 86 ASN A C 1
ATOM 686 O O . ASN A 1 86 ? 13.542 11.554 -0.882 1.00 93.56 86 ASN A O 1
ATOM 690 N N . LYS A 1 87 ? 11.474 11.093 -1.649 1.00 94.25 87 LYS A N 1
ATOM 691 C CA . LYS A 1 87 ? 11.437 12.036 -2.779 1.00 94.25 87 LYS A CA 1
ATOM 692 C C . LYS A 1 87 ? 12.536 11.774 -3.802 1.00 94.25 87 LYS A C 1
ATOM 694 O O . LYS A 1 87 ? 13.063 12.718 -4.401 1.00 94.25 87 LYS A O 1
ATOM 699 N N . ASN A 1 88 ? 12.913 10.512 -3.984 1.00 92.38 88 ASN A N 1
ATOM 700 C CA . ASN A 1 88 ? 13.981 10.141 -4.904 1.00 92.38 88 ASN A CA 1
ATOM 701 C C . ASN A 1 88 ? 13.479 9.938 -6.347 1.00 92.38 88 ASN A C 1
ATOM 703 O O . ASN A 1 88 ? 14.292 9.717 -7.247 1.00 92.38 88 ASN A O 1
ATOM 707 N N . GLY A 1 89 ? 12.168 10.054 -6.593 1.00 91.88 89 GLY A N 1
ATOM 708 C CA . GLY A 1 89 ? 11.542 9.855 -7.900 1.00 91.88 89 GLY A CA 1
ATOM 709 C C . GLY A 1 89 ? 11.255 8.388 -8.224 1.00 91.88 89 GLY A C 1
ATOM 710 O O . GLY A 1 89 ? 10.918 8.057 -9.368 1.00 91.88 89 GLY A O 1
ATOM 711 N N . PHE A 1 90 ? 11.388 7.502 -7.241 1.00 91.69 90 PHE A N 1
ATOM 712 C CA . PHE A 1 90 ? 11.097 6.086 -7.355 1.00 91.69 90 PHE A CA 1
ATOM 713 C C . PHE A 1 90 ? 10.071 5.678 -6.309 1.00 91.69 90 PHE A C 1
ATOM 715 O O . PHE A 1 90 ? 9.951 6.296 -5.264 1.00 91.69 90 PHE A O 1
ATOM 722 N N . ILE A 1 91 ? 9.326 4.621 -6.615 1.00 92.06 91 ILE A N 1
ATOM 723 C CA . ILE A 1 91 ? 8.533 3.926 -5.609 1.00 92.06 91 ILE A CA 1
ATOM 724 C C . ILE A 1 91 ? 9.238 2.622 -5.251 1.00 92.06 91 ILE A C 1
ATOM 726 O O . ILE A 1 91 ? 9.591 1.824 -6.131 1.00 92.06 91 ILE A O 1
ATOM 730 N N . GLU A 1 92 ? 9.469 2.421 -3.963 1.00 91.19 92 GLU A N 1
ATOM 731 C CA . GLU A 1 92 ? 10.256 1.312 -3.429 1.00 91.19 92 GLU A CA 1
ATOM 732 C C . GLU A 1 92 ? 9.399 0.399 -2.543 1.00 91.19 92 GLU A C 1
ATOM 734 O O . GLU A 1 92 ? 8.298 0.754 -2.124 1.00 91.19 92 GLU A O 1
ATOM 739 N N . GLU A 1 93 ? 9.872 -0.820 -2.269 1.00 89.25 93 GLU A N 1
ATOM 740 C CA . GLU A 1 93 ? 9.108 -1.820 -1.501 1.00 89.25 93 GLU A CA 1
ATOM 741 C C . GLU A 1 93 ? 8.518 -1.285 -0.174 1.00 89.25 93 GLU A C 1
ATOM 743 O O . GLU A 1 93 ? 7.326 -1.517 0.075 1.00 89.25 93 GLU A O 1
ATOM 748 N N . PRO A 1 94 ? 9.262 -0.536 0.666 1.00 92.56 94 PRO A N 1
ATOM 749 C CA . PRO A 1 94 ? 8.705 -0.009 1.909 1.00 92.56 94 PRO A CA 1
ATOM 750 C C . PRO A 1 94 ? 7.534 0.959 1.712 1.00 92.56 94 PRO A C 1
ATOM 752 O O . PRO A 1 94 ? 6.578 0.959 2.487 1.00 92.56 94 PRO A O 1
ATOM 755 N N . GLU A 1 95 ? 7.581 1.772 0.665 1.00 95.06 95 GLU A N 1
ATOM 756 C CA . GLU A 1 95 ? 6.550 2.753 0.321 1.00 95.06 95 GLU A CA 1
ATOM 757 C C . GLU A 1 95 ? 5.341 2.071 -0.324 1.00 95.06 95 GLU A C 1
ATOM 759 O O . GLU A 1 95 ? 4.189 2.358 0.007 1.00 95.06 95 GLU A O 1
ATOM 764 N N . MET A 1 96 ? 5.601 1.078 -1.180 1.00 93.50 96 MET A N 1
ATOM 765 C CA . MET A 1 96 ? 4.580 0.212 -1.764 1.00 93.50 96 MET A CA 1
ATOM 766 C C . MET A 1 96 ? 3.806 -0.548 -0.682 1.00 93.50 96 MET A C 1
ATOM 768 O O . MET A 1 96 ? 2.591 -0.714 -0.789 1.00 93.50 96 MET A O 1
ATOM 772 N N . THR A 1 97 ? 4.478 -0.968 0.392 1.00 94.81 97 THR A N 1
ATOM 773 C CA . THR A 1 97 ? 3.817 -1.609 1.536 1.00 94.81 97 THR A CA 1
ATOM 774 C C . THR A 1 97 ? 2.813 -0.656 2.191 1.00 94.81 97 THR A C 1
ATOM 776 O O . THR A 1 97 ? 1.669 -1.044 2.443 1.00 94.81 97 THR A O 1
ATOM 779 N N . VAL A 1 98 ? 3.193 0.608 2.410 1.00 96.94 98 VAL A N 1
ATOM 780 C CA . VAL A 1 98 ? 2.298 1.645 2.958 1.00 96.94 98 VAL A CA 1
ATOM 781 C C . VAL A 1 98 ? 1.126 1.917 2.014 1.00 96.94 98 VAL A C 1
ATOM 783 O O . VAL A 1 98 ? -0.013 1.997 2.480 1.00 96.94 98 VAL A O 1
ATOM 786 N N . LEU A 1 99 ? 1.375 1.982 0.701 1.00 97.00 99 LEU A N 1
ATOM 787 C CA . LEU A 1 99 ? 0.336 2.113 -0.323 1.00 97.00 99 LEU A CA 1
ATOM 788 C C . LEU A 1 99 ? -0.665 0.960 -0.245 1.00 97.00 99 LEU A C 1
ATOM 790 O O . LEU A 1 99 ? -1.864 1.204 -0.134 1.00 97.00 99 LEU A O 1
ATOM 794 N N . TYR A 1 100 ? -0.201 -0.292 -0.242 1.00 97.06 100 TYR A N 1
ATOM 795 C CA . TYR A 1 100 ? -1.081 -1.462 -0.165 1.00 97.06 100 TYR A CA 1
ATOM 796 C C . TYR A 1 100 ? -1.939 -1.447 1.098 1.00 97.06 100 TYR A C 1
ATOM 798 O O . TYR A 1 100 ? -3.139 -1.704 1.024 1.00 97.06 100 TYR A O 1
ATOM 806 N N . LEU A 1 101 ? -1.348 -1.096 2.241 1.00 98.00 101 LEU A N 1
ATOM 807 C CA . LEU A 1 101 ? -2.062 -0.997 3.508 1.00 98.00 101 LEU A CA 1
ATOM 808 C C . LEU A 1 101 ? -3.127 0.106 3.475 1.00 98.00 101 LEU A C 1
ATOM 810 O O . LEU A 1 101 ? -4.289 -0.152 3.803 1.00 98.00 101 LEU A O 1
ATOM 814 N N . ARG A 1 102 ? -2.753 1.328 3.084 1.00 97.81 102 ARG A N 1
ATOM 815 C CA . ARG A 1 102 ? -3.638 2.498 3.128 1.00 97.81 102 ARG A CA 1
ATOM 816 C C . ARG A 1 102 ? -4.708 2.450 2.041 1.00 97.81 102 ARG A C 1
ATOM 818 O O . ARG A 1 102 ? -5.890 2.549 2.358 1.00 97.81 102 ARG A O 1
ATOM 825 N N . GLU A 1 103 ? -4.320 2.239 0.788 1.00 97.69 103 GLU A N 1
ATOM 826 C CA . GLU A 1 103 ? -5.252 2.186 -0.346 1.00 97.69 103 GLU A CA 1
ATOM 827 C C . GLU A 1 103 ? -6.120 0.925 -0.319 1.00 97.69 103 GLU A C 1
ATOM 829 O O . GLU A 1 103 ? -7.282 0.960 -0.723 1.00 97.69 103 GLU A O 1
ATOM 834 N N . GLY A 1 104 ? -5.605 -0.180 0.226 1.00 97.62 104 GLY A N 1
ATOM 835 C CA . GLY A 1 104 ? -6.401 -1.376 0.483 1.00 97.62 104 GLY A CA 1
ATOM 836 C C . GLY A 1 104 ? -7.514 -1.124 1.496 1.00 97.62 104 GLY A C 1
ATOM 837 O O . GLY A 1 104 ? -8.670 -1.466 1.248 1.00 97.62 104 GLY A O 1
ATOM 838 N N . ALA A 1 105 ? -7.193 -0.456 2.606 1.00 98.12 105 ALA A N 1
ATOM 839 C CA . ALA A 1 105 ? -8.168 -0.091 3.627 1.00 98.12 105 ALA A CA 1
ATOM 840 C C . ALA A 1 105 ? -9.210 0.912 3.098 1.00 98.12 105 ALA A C 1
ATOM 842 O O . ALA A 1 105 ? -10.411 0.697 3.280 1.00 98.12 105 ALA A O 1
ATOM 843 N N . LEU A 1 106 ? -8.768 1.948 2.374 1.00 97.69 106 LEU A N 1
ATOM 844 C CA . LEU A 1 106 ? -9.652 2.891 1.675 1.00 97.69 106 LEU A CA 1
ATOM 845 C C . LEU A 1 106 ? -10.570 2.168 0.683 1.00 97.69 106 LEU A C 1
ATOM 847 O O . LEU A 1 106 ? -11.776 2.417 0.640 1.00 97.69 106 LEU A O 1
ATOM 851 N N . GLY A 1 107 ? -10.020 1.216 -0.073 1.00 97.31 107 GLY A N 1
ATOM 852 C CA . GLY A 1 107 ? -10.763 0.352 -0.984 1.00 97.31 107 GLY A CA 1
ATOM 853 C C . GLY A 1 107 ? -11.863 -0.445 -0.289 1.00 97.31 107 GLY A C 1
ATOM 854 O O . GLY A 1 107 ? -12.948 -0.575 -0.849 1.00 97.31 107 GLY A O 1
ATOM 855 N N . MET A 1 108 ? -11.619 -0.921 0.932 1.00 97.31 108 MET A N 1
ATOM 856 C CA . MET A 1 108 ? -12.584 -1.661 1.759 1.00 97.31 108 MET A CA 1
ATOM 857 C C . MET A 1 108 ? -13.572 -0.766 2.529 1.00 97.31 108 MET A C 1
ATOM 859 O O . MET A 1 108 ? -14.391 -1.273 3.293 1.00 97.31 108 MET A O 1
ATOM 863 N N . GLY A 1 109 ? -13.531 0.554 2.322 1.00 97.00 109 GLY A N 1
ATOM 864 C CA . GLY A 1 109 ? -14.478 1.505 2.908 1.00 97.00 109 GLY A CA 1
ATOM 865 C C . GLY A 1 109 ? -14.039 2.122 4.238 1.00 97.00 109 GLY A C 1
ATOM 866 O O . GLY A 1 109 ? -14.805 2.882 4.831 1.00 97.00 109 GLY A O 1
ATOM 867 N N . PHE A 1 110 ? -12.817 1.850 4.703 1.00 97.56 110 PHE A N 1
ATOM 868 C CA . PHE A 1 110 ? -12.255 2.530 5.868 1.00 97.56 110 PHE A CA 1
ATOM 869 C C . PHE A 1 110 ? -11.737 3.909 5.466 1.00 97.56 110 PHE A C 1
ATOM 871 O O . PHE A 1 110 ? -10.950 4.033 4.535 1.00 97.56 110 PHE A O 1
ATOM 878 N N . LYS A 1 111 ? -12.134 4.958 6.185 1.00 95.62 111 LYS A N 1
ATOM 879 C CA . LYS A 1 111 ? -11.686 6.334 5.926 1.00 95.62 111 LYS A CA 1
ATOM 880 C C . LYS A 1 111 ? -10.345 6.601 6.607 1.00 95.62 111 LYS A C 1
ATOM 882 O O . LYS A 1 111 ? -10.299 7.244 7.649 1.00 95.62 111 LYS A O 1
ATOM 887 N N . VAL A 1 112 ? -9.277 6.003 6.082 1.00 96.69 112 VAL A N 1
ATOM 888 C CA . VAL A 1 112 ? -7.939 6.050 6.688 1.00 96.69 112 VAL A CA 1
ATOM 889 C C . VAL A 1 112 ? -7.224 7.352 6.338 1.00 96.69 112 VAL A C 1
ATOM 891 O O . VAL A 1 112 ? -6.936 7.614 5.170 1.00 96.69 112 VAL A O 1
ATOM 894 N N . SER A 1 113 ? -6.826 8.108 7.359 1.00 95.50 113 SER A N 1
ATOM 895 C CA . SER A 1 113 ? -5.987 9.293 7.188 1.00 95.50 113 SER A CA 1
ATOM 896 C C . SER A 1 113 ? -4.512 8.903 7.036 1.00 95.50 113 SER A C 1
ATOM 898 O O . SER A 1 113 ? -3.876 9.245 6.036 1.00 95.50 113 SER A O 1
ATOM 900 N N . HIS A 1 114 ? -3.971 8.133 7.986 1.00 96.12 114 HIS A N 1
ATOM 901 C CA . HIS A 1 114 ? -2.580 7.671 8.002 1.00 96.12 114 HIS A CA 1
ATOM 902 C C . HIS A 1 114 ? -2.400 6.385 8.824 1.00 96.12 114 HIS A C 1
ATOM 904 O O . HIS A 1 114 ? -3.304 5.935 9.530 1.00 96.12 114 HIS A O 1
ATOM 910 N N . LEU A 1 115 ? -1.210 5.791 8.723 1.00 97.81 115 LEU A N 1
ATOM 911 C CA . LEU A 1 115 ? -0.795 4.619 9.492 1.00 97.81 115 LEU A CA 1
ATOM 912 C C . LEU A 1 115 ? 0.188 5.034 10.592 1.00 97.81 115 LEU A C 1
ATOM 914 O O . LEU A 1 115 ? 0.956 5.981 10.402 1.00 97.81 115 LEU A O 1
ATOM 918 N N . ILE A 1 116 ? 0.186 4.311 11.715 1.00 97.50 116 ILE A N 1
ATOM 919 C CA . ILE A 1 116 ? 1.172 4.486 12.788 1.00 97.50 116 ILE A CA 1
ATOM 920 C C . ILE A 1 116 ? 1.736 3.150 13.288 1.00 97.50 116 ILE A C 1
ATOM 922 O O . ILE A 1 116 ? 1.007 2.156 13.367 1.00 97.50 116 ILE A O 1
ATOM 926 N N . VAL A 1 117 ? 3.008 3.168 13.685 1.00 92.56 117 VAL A N 1
ATOM 927 C CA . VAL A 1 117 ? 3.684 2.168 14.526 1.00 92.56 117 VAL A CA 1
ATOM 928 C C . VAL A 1 117 ? 4.564 2.968 15.483 1.00 92.56 117 VAL A C 1
ATOM 930 O O . VAL A 1 117 ? 5.661 3.365 15.118 1.00 92.56 117 VAL A O 1
ATOM 933 N N . GLU A 1 118 ? 4.020 3.313 16.652 1.00 88.69 118 GLU A N 1
ATOM 934 C CA . GLU A 1 118 ? 4.533 4.351 17.577 1.00 88.69 118 GLU A CA 1
ATOM 935 C C . GLU A 1 118 ? 4.472 5.781 17.008 1.00 88.69 118 GLU A C 1
ATOM 937 O O . GLU A 1 118 ? 3.863 6.659 17.621 1.00 88.69 118 GLU A O 1
ATOM 942 N N . GLU A 1 119 ? 4.987 5.988 15.799 1.00 90.56 119 GLU A N 1
ATOM 943 C CA . GLU A 1 119 ? 4.966 7.236 15.038 1.00 90.56 119 GLU A CA 1
ATOM 944 C C . GLU A 1 119 ? 4.296 7.071 13.667 1.00 90.56 119 GLU A C 1
ATOM 946 O O . GLU A 1 119 ? 3.874 5.976 13.284 1.00 90.56 119 GLU A O 1
ATOM 951 N N . ARG A 1 120 ? 4.146 8.179 12.931 1.00 94.00 120 ARG A N 1
ATOM 952 C CA . ARG A 1 120 ? 3.548 8.169 11.592 1.00 94.00 120 ARG A CA 1
ATOM 953 C C . ARG A 1 120 ? 4.437 7.403 10.619 1.00 94.00 120 ARG A C 1
ATOM 955 O O . ARG A 1 120 ? 5.598 7.739 10.435 1.00 94.00 120 ARG A O 1
ATOM 962 N N . VAL A 1 121 ? 3.838 6.447 9.920 1.00 95.19 121 VAL A N 1
ATOM 963 C CA . VAL A 1 121 ? 4.535 5.619 8.935 1.00 95.19 121 VAL A CA 1
ATOM 964 C C . VAL A 1 121 ? 4.481 6.290 7.564 1.00 95.19 121 VAL A C 1
ATOM 966 O O . VAL A 1 121 ? 3.396 6.548 7.037 1.00 95.19 121 VAL A O 1
ATOM 969 N N . LEU A 1 122 ? 5.656 6.556 6.993 1.00 93.94 122 LEU A N 1
ATOM 970 C CA . LEU A 1 122 ? 5.823 7.031 5.612 1.00 93.94 122 LEU A CA 1
ATOM 971 C C . LEU A 1 122 ? 6.359 5.924 4.693 1.00 93.94 122 LEU A C 1
ATOM 973 O O . LEU A 1 122 ? 5.914 5.803 3.559 1.00 93.94 122 LEU A O 1
ATOM 977 N N . ALA A 1 123 ? 7.229 5.067 5.227 1.00 94.75 123 ALA A N 1
ATOM 978 C CA . ALA A 1 123 ? 7.765 3.879 4.578 1.00 94.75 123 ALA A CA 1
ATOM 979 C C . ALA A 1 123 ? 7.856 2.745 5.608 1.00 94.75 123 ALA A C 1
ATOM 981 O O . ALA A 1 123 ? 8.254 2.974 6.753 1.00 94.75 123 ALA A O 1
ATOM 982 N N . LEU A 1 124 ? 7.479 1.526 5.221 1.00 93.88 124 LEU A N 1
ATOM 983 C CA . LEU A 1 124 ? 7.370 0.390 6.134 1.00 93.88 124 LEU A CA 1
ATOM 984 C C . LEU A 1 124 ? 8.053 -0.846 5.566 1.00 93.88 124 LEU A C 1
ATOM 986 O O . LEU A 1 124 ? 7.588 -1.407 4.579 1.00 93.88 124 LEU A O 1
ATOM 990 N N . GLN A 1 125 ? 9.064 -1.353 6.262 1.00 92.19 125 GLN A N 1
ATOM 991 C CA . GLN A 1 125 ? 9.534 -2.708 6.011 1.00 92.19 125 GLN A CA 1
ATOM 992 C C . GLN A 1 125 ? 8.838 -3.683 6.956 1.00 92.19 125 GLN A C 1
ATOM 994 O O . GLN A 1 125 ? 8.853 -3.530 8.180 1.00 92.19 125 GLN A O 1
ATOM 999 N N . THR A 1 126 ? 8.302 -4.741 6.361 1.00 91.31 126 THR A N 1
ATOM 1000 C CA . TH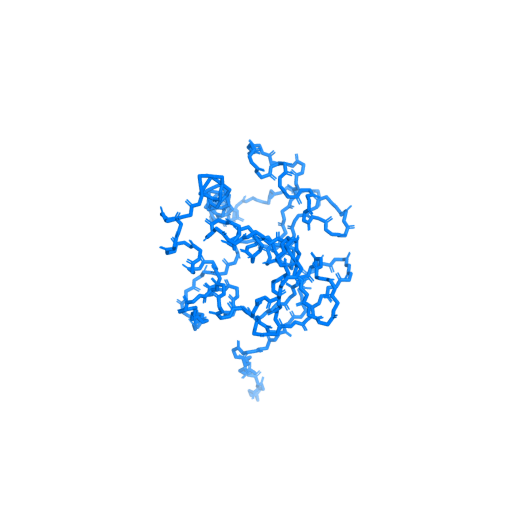R A 1 126 ? 7.727 -5.876 7.074 1.00 91.31 126 THR A CA 1
ATOM 1001 C C . THR A 1 126 ? 8.289 -7.189 6.526 1.00 91.31 126 THR A C 1
ATOM 1003 O O . THR A 1 126 ? 9.205 -7.184 5.697 1.00 91.31 126 THR A O 1
ATOM 1006 N N . SER A 1 127 ? 7.810 -8.326 7.025 1.00 89.19 127 SER A N 1
ATOM 1007 C CA . SER A 1 127 ? 8.294 -9.628 6.567 1.00 89.19 127 SER A CA 1
ATOM 1008 C C . SER A 1 127 ? 7.852 -9.923 5.124 1.00 89.19 127 SER A C 1
ATOM 1010 O O . SER A 1 127 ? 6.799 -9.481 4.664 1.00 89.19 127 SER A O 1
ATOM 1012 N N . SER A 1 128 ? 8.622 -10.732 4.392 1.00 84.38 128 SER A N 1
ATOM 1013 C CA . SER A 1 128 ? 8.241 -11.147 3.031 1.00 84.38 128 SER A CA 1
ATOM 1014 C C . SER A 1 128 ? 6.927 -11.939 2.993 1.00 84.38 128 SER A C 1
ATOM 1016 O O . SER A 1 128 ? 6.197 -11.879 2.005 1.00 84.38 128 SER A O 1
ATOM 1018 N N . VAL A 1 129 ? 6.626 -12.691 4.060 1.00 87.75 129 VAL A N 1
ATOM 1019 C CA . VAL A 1 12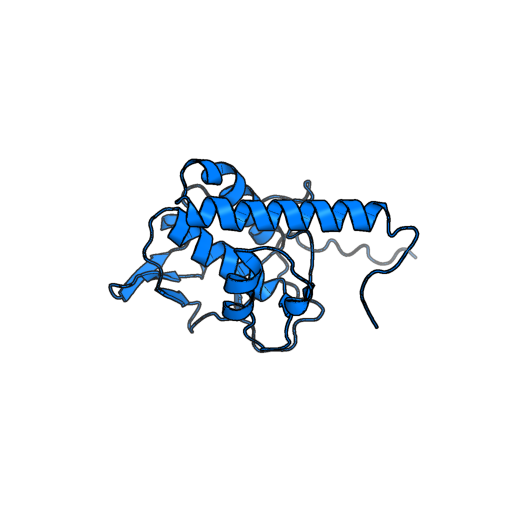9 ? 5.384 -13.476 4.170 1.00 87.75 129 VAL A CA 1
ATOM 1020 C C . VAL A 1 129 ? 4.171 -12.571 4.386 1.00 87.75 129 VAL A C 1
ATOM 1022 O O . VAL A 1 129 ? 3.097 -12.840 3.847 1.00 87.75 129 VAL A O 1
ATOM 1025 N N . ASP A 1 130 ? 4.357 -11.461 5.101 1.00 91.62 130 ASP A N 1
ATOM 1026 C CA . ASP A 1 130 ? 3.347 -10.422 5.283 1.00 91.62 130 ASP A CA 1
ATOM 1027 C C . ASP A 1 130 ? 3.083 -9.664 3.981 1.00 91.62 130 ASP A C 1
ATOM 1029 O O . ASP A 1 130 ? 1.927 -9.479 3.607 1.00 91.62 130 ASP A O 1
ATOM 1033 N N . VAL A 1 131 ? 4.135 -9.299 3.237 1.00 89.94 131 VAL A N 1
ATOM 1034 C CA . VAL A 1 131 ? 3.995 -8.715 1.891 1.00 89.94 131 VAL A CA 1
ATOM 1035 C C . VAL A 1 131 ? 3.215 -9.663 0.973 1.00 89.94 131 VAL A C 1
ATOM 1037 O O . VAL A 1 131 ? 2.252 -9.248 0.326 1.00 89.94 131 VAL A O 1
ATOM 1040 N N . GLY A 1 132 ? 3.578 -10.949 0.961 1.00 89.06 132 GLY A N 1
ATOM 1041 C CA . GLY A 1 132 ? 2.871 -11.974 0.190 1.00 89.06 132 GLY A CA 1
ATOM 1042 C C . GLY A 1 132 ? 1.398 -12.118 0.574 1.00 89.06 132 GLY A C 1
ATOM 1043 O O . GLY A 1 132 ? 0.512 -12.198 -0.288 1.00 89.06 132 GLY A O 1
ATOM 1044 N N . GLY A 1 133 ? 1.131 -12.094 1.881 1.00 92.19 133 GLY A N 1
ATOM 1045 C CA . GLY A 1 133 ? -0.212 -12.067 2.447 1.00 92.19 133 GLY A CA 1
ATOM 1046 C C . GLY A 1 133 ? -1.000 -10.840 2.001 1.00 92.19 133 GLY A C 1
ATOM 1047 O O . GLY A 1 133 ? -2.144 -10.983 1.576 1.00 92.19 133 GLY A O 1
ATOM 1048 N N . LEU A 1 134 ? -0.395 -9.647 2.024 1.00 93.69 134 LEU A N 1
ATOM 1049 C CA . LEU A 1 134 ? -1.055 -8.390 1.655 1.00 93.69 134 LEU A CA 1
ATOM 1050 C C . LEU A 1 134 ? -1.470 -8.391 0.194 1.00 93.69 134 LEU A C 1
ATOM 1052 O O . LEU A 1 134 ? -2.638 -8.150 -0.110 1.00 93.69 134 LEU A O 1
ATOM 1056 N N . VAL A 1 135 ? -0.544 -8.716 -0.707 1.00 92.00 135 VAL A N 1
ATOM 1057 C CA . VAL A 1 135 ? -0.832 -8.788 -2.144 1.00 92.00 135 VAL A CA 1
ATOM 1058 C C . VAL A 1 135 ? -1.985 -9.754 -2.410 1.00 92.00 135 VAL A C 1
ATOM 1060 O O . VAL A 1 135 ? -2.930 -9.432 -3.133 1.00 92.00 135 VAL A O 1
ATOM 1063 N N . SER A 1 136 ? -1.948 -10.924 -1.778 1.00 92.44 136 SER A N 1
ATOM 1064 C CA . SER A 1 136 ? -2.965 -11.959 -1.964 1.00 92.44 136 SER A CA 1
ATOM 1065 C C . SER A 1 136 ? -4.314 -11.576 -1.373 1.00 92.44 136 SER A C 1
ATOM 1067 O O . SER A 1 136 ? -5.347 -11.798 -2.005 1.00 92.44 136 SER A O 1
ATOM 1069 N N . TYR A 1 137 ? -4.312 -10.953 -0.197 1.00 94.88 137 TYR A N 1
ATOM 1070 C CA . TYR A 1 137 ? -5.516 -10.458 0.449 1.00 94.88 137 TYR A CA 1
ATOM 1071 C C . TYR A 1 137 ? -6.202 -9.399 -0.412 1.00 94.88 137 TYR A C 1
ATOM 1073 O O . TYR A 1 137 ? -7.396 -9.517 -0.694 1.00 94.88 137 TYR A O 1
ATOM 1081 N N . ILE A 1 138 ? -5.447 -8.404 -0.887 1.00 95.81 138 ILE A N 1
ATOM 1082 C CA . ILE A 1 138 ? -5.968 -7.355 -1.767 1.00 95.81 138 ILE A CA 1
ATOM 1083 C C . ILE A 1 138 ? -6.530 -7.963 -3.050 1.00 95.81 138 ILE A C 1
ATOM 1085 O O . ILE A 1 138 ? -7.639 -7.620 -3.453 1.00 95.81 138 ILE A O 1
ATOM 1089 N N . ASN A 1 139 ? -5.823 -8.913 -3.663 1.00 93.31 139 ASN A N 1
ATOM 1090 C CA . ASN A 1 139 ? -6.291 -9.576 -4.877 1.00 93.31 139 ASN A CA 1
ATOM 1091 C C . ASN A 1 139 ? -7.591 -10.360 -4.667 1.00 93.31 139 ASN A C 1
ATOM 1093 O O . ASN A 1 139 ? -8.494 -10.255 -5.497 1.00 93.31 139 ASN A O 1
ATOM 1097 N N . ALA A 1 140 ? -7.724 -11.078 -3.551 1.00 94.56 140 ALA A N 1
ATOM 1098 C CA . ALA A 1 140 ? -8.935 -11.826 -3.221 1.00 94.56 140 ALA A CA 1
ATOM 1099 C C . ALA A 1 140 ? -10.148 -10.917 -2.945 1.00 94.56 140 ALA A C 1
ATOM 1101 O O . ALA A 1 140 ? -11.274 -11.269 -3.292 1.00 94.56 140 ALA A O 1
ATOM 1102 N N . HIS A 1 141 ? -9.929 -9.732 -2.366 1.00 96.44 141 HIS A N 1
ATOM 1103 C CA . HIS A 1 141 ? -11.003 -8.806 -1.986 1.00 96.44 141 HIS A CA 1
ATOM 1104 C C . HIS A 1 141 ? -11.259 -7.699 -3.018 1.00 96.44 141 HIS A C 1
ATOM 1106 O O . HIS A 1 141 ? -12.228 -6.949 -2.885 1.00 96.44 141 HIS A O 1
ATOM 1112 N N . LYS A 1 142 ? -10.448 -7.618 -4.083 1.00 94.75 142 LYS A N 1
ATOM 1113 C CA . LYS A 1 142 ? -10.500 -6.565 -5.113 1.00 94.75 142 LYS A CA 1
ATOM 1114 C C . LYS A 1 142 ? -11.906 -6.356 -5.677 1.00 94.75 142 LYS A C 1
ATOM 1116 O O . LYS A 1 142 ? -12.324 -5.221 -5.875 1.00 94.75 142 LYS A O 1
ATOM 1121 N N . GLY A 1 143 ? -12.664 -7.435 -5.892 1.00 95.69 143 GLY A N 1
ATOM 1122 C CA . GLY A 1 143 ? -14.031 -7.367 -6.423 1.00 95.69 143 GLY A CA 1
ATOM 1123 C C . GLY A 1 143 ? -15.015 -6.569 -5.555 1.00 95.69 143 GLY A C 1
ATOM 1124 O O . GLY A 1 143 ? -15.934 -5.959 -6.100 1.00 95.69 143 GLY A O 1
ATOM 1125 N N . GLY A 1 144 ? -14.802 -6.533 -4.235 1.00 95.69 144 GLY A N 1
ATOM 1126 C CA . GLY A 1 144 ? -15.634 -5.804 -3.272 1.00 95.69 144 GLY A CA 1
ATOM 1127 C C . GLY A 1 144 ? -15.142 -4.393 -2.937 1.00 95.69 144 GLY A C 1
ATOM 1128 O O . GLY A 1 144 ? -15.816 -3.686 -2.195 1.00 95.69 144 GLY A O 1
ATOM 1129 N N . MET A 1 145 ? -13.987 -3.972 -3.461 1.00 97.44 145 MET A N 1
ATOM 1130 C CA . MET A 1 145 ? -13.413 -2.657 -3.161 1.00 97.44 145 MET A CA 1
ATOM 1131 C C . MET A 1 145 ? -14.067 -1.523 -3.961 1.00 97.44 145 MET A C 1
ATOM 1133 O O . MET A 1 145 ? -14.735 -1.754 -4.971 1.00 97.44 145 MET A O 1
ATOM 1137 N N . SER A 1 146 ? -13.815 -0.275 -3.562 1.00 96.94 146 SER A N 1
ATOM 1138 C CA . SER A 1 146 ? -14.174 0.917 -4.340 1.00 96.94 146 SER A CA 1
ATOM 1139 C C . SER A 1 146 ? -13.606 0.871 -5.771 1.00 96.94 146 SER A C 1
ATOM 1141 O O . SER A 1 146 ? -12.564 0.268 -6.032 1.00 96.94 146 SER A O 1
ATOM 1143 N N . LYS A 1 147 ? -14.273 1.532 -6.731 1.00 95.94 147 LYS A N 1
ATOM 1144 C CA . LYS A 1 147 ? -13.831 1.547 -8.142 1.00 95.94 147 LYS A CA 1
ATOM 1145 C C . LYS A 1 147 ? -12.441 2.148 -8.329 1.00 95.94 147 LYS A C 1
ATOM 1147 O O . LYS A 1 147 ? -11.679 1.654 -9.155 1.00 95.94 147 LYS A O 1
ATOM 1152 N N . TYR A 1 148 ? -12.115 3.164 -7.538 1.00 95.12 148 TYR A N 1
ATOM 1153 C CA . TYR A 1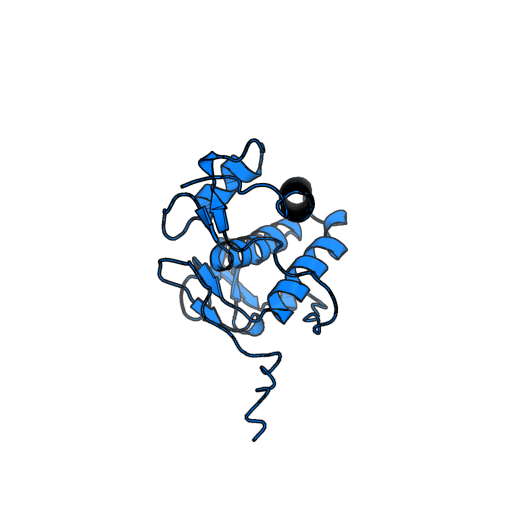 148 ? -10.789 3.766 -7.521 1.00 95.12 148 TYR A CA 1
ATOM 1154 C C . TYR A 1 148 ? -9.719 2.747 -7.105 1.00 95.12 148 TYR A C 1
ATOM 1156 O O . TYR A 1 148 ? -8.785 2.506 -7.866 1.00 95.12 148 TYR A O 1
ATOM 1164 N N . ALA A 1 149 ? -9.910 2.060 -5.972 1.00 96.06 149 ALA A N 1
ATOM 1165 C CA . ALA A 1 149 ? -8.975 1.035 -5.509 1.00 96.06 149 ALA A CA 1
ATOM 1166 C C . ALA A 1 149 ? -8.874 -0.138 -6.500 1.00 96.06 149 ALA A C 1
ATOM 1168 O O . ALA A 1 149 ? -7.782 -0.634 -6.770 1.00 96.06 149 ALA A O 1
ATOM 1169 N N . GLN A 1 150 ? -9.992 -0.544 -7.116 1.00 96.38 150 GLN A N 1
ATOM 1170 C CA . GLN A 1 150 ? -9.975 -1.540 -8.191 1.00 96.38 150 GLN A CA 1
ATOM 1171 C C . GLN A 1 150 ? -9.093 -1.106 -9.366 1.00 96.38 150 GLN A C 1
ATOM 1173 O O . GLN A 1 150 ? -8.333 -1.929 -9.868 1.00 96.38 150 GLN A O 1
ATOM 1178 N N . SER A 1 151 ? -9.196 0.149 -9.814 1.00 95.25 151 SER A N 1
ATOM 1179 C CA . SER A 1 151 ? -8.379 0.675 -10.915 1.00 95.25 151 SER A CA 1
ATOM 1180 C C . SER A 1 151 ? -6.902 0.721 -10.535 1.00 95.25 151 SER A C 1
ATOM 1182 O O . SER A 1 151 ? -6.072 0.165 -11.250 1.00 95.25 151 SER A O 1
ATOM 1184 N N . LEU A 1 152 ? -6.592 1.280 -9.361 1.00 95.56 152 LEU A N 1
ATOM 1185 C CA . LEU A 1 152 ? -5.236 1.364 -8.826 1.00 95.56 152 LEU A CA 1
ATOM 1186 C C . LEU A 1 152 ? -4.561 -0.014 -8.785 1.00 95.56 152 LEU A C 1
ATOM 1188 O O . LEU A 1 152 ? -3.513 -0.224 -9.392 1.00 95.56 152 LEU A O 1
ATOM 1192 N N . PHE A 1 153 ? -5.185 -0.991 -8.122 1.00 95.19 153 PHE A N 1
ATOM 1193 C CA . PHE A 1 153 ? -4.598 -2.324 -7.988 1.00 95.19 153 PHE A CA 1
ATOM 1194 C C . PHE A 1 153 ? -4.626 -3.137 -9.289 1.00 95.19 153 PHE A C 1
ATOM 1196 O O . PHE A 1 153 ? -3.925 -4.141 -9.374 1.00 95.19 153 PHE A O 1
ATOM 1203 N N . ARG A 1 154 ? -5.414 -2.755 -10.303 1.00 93.44 154 ARG A N 1
ATOM 1204 C CA . ARG A 1 154 ? -5.308 -3.339 -11.653 1.00 93.44 154 ARG A CA 1
ATOM 1205 C C . ARG A 1 154 ? -4.100 -2.795 -12.403 1.00 93.44 154 ARG A C 1
ATOM 1207 O O . ARG A 1 154 ? -3.429 -3.566 -13.081 1.00 93.44 154 ARG A O 1
ATOM 1214 N N . GLU A 1 155 ? -3.805 -1.504 -12.277 1.00 92.94 155 GLU A N 1
ATOM 1215 C CA . GLU A 1 155 ? -2.599 -0.930 -12.877 1.00 92.94 155 GLU A CA 1
ATOM 1216 C C . GLU A 1 155 ? -1.332 -1.507 -12.234 1.00 92.94 155 GLU A C 1
ATOM 1218 O O . GLU A 1 155 ? -0.401 -1.860 -12.954 1.00 92.94 155 GLU A O 1
ATOM 1223 N N . ILE A 1 156 ? -1.315 -1.710 -10.908 1.00 91.94 156 ILE A N 1
ATOM 1224 C CA . ILE A 1 156 ? -0.185 -2.371 -10.227 1.00 91.94 156 ILE A CA 1
ATOM 1225 C C . ILE A 1 156 ? -0.020 -3.827 -10.695 1.00 91.94 156 ILE A C 1
ATOM 1227 O O . ILE A 1 156 ? 1.108 -4.266 -10.941 1.00 91.94 156 ILE A O 1
ATOM 1231 N N . ASP A 1 157 ? -1.117 -4.576 -10.864 1.00 89.94 157 ASP A N 1
ATOM 1232 C CA . ASP A 1 157 ? -1.069 -5.935 -11.423 1.00 89.94 157 ASP A CA 1
ATOM 1233 C C . ASP A 1 157 ? -0.502 -5.926 -12.847 1.00 89.94 157 ASP A C 1
ATOM 1235 O O . ASP A 1 157 ? 0.377 -6.722 -13.178 1.00 89.94 157 ASP A O 1
ATOM 1239 N N . TYR A 1 158 ? -0.987 -5.017 -13.696 1.00 88.81 158 TYR A N 1
ATOM 1240 C CA . TYR A 1 158 ? -0.525 -4.905 -15.074 1.00 88.81 158 TYR A CA 1
ATOM 1241 C C . TYR A 1 158 ? 0.961 -4.544 -15.132 1.00 88.81 158 TYR A C 1
ATOM 1243 O O . TYR A 1 158 ? 1.720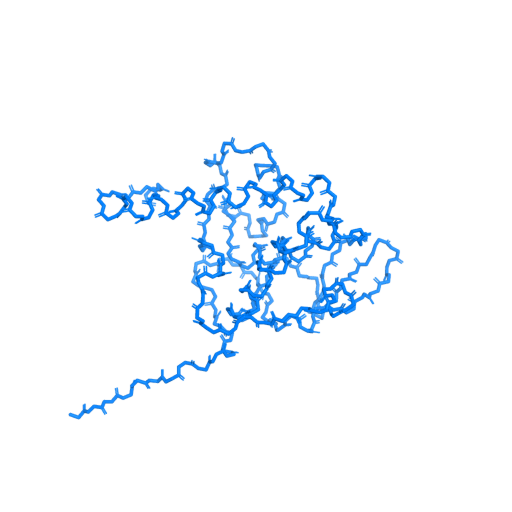 -5.198 -15.846 1.00 88.81 158 TYR A O 1
ATOM 1251 N N . LEU A 1 159 ? 1.404 -3.575 -14.329 1.00 86.81 159 LEU A N 1
ATOM 1252 C CA . LEU A 1 159 ? 2.812 -3.214 -14.197 1.00 86.81 159 LEU A CA 1
ATOM 1253 C C . LEU A 1 159 ? 3.655 -4.402 -13.722 1.00 86.81 159 LEU A C 1
ATOM 1255 O O . LEU A 1 159 ? 4.703 -4.684 -14.296 1.00 86.81 159 LEU A O 1
ATOM 1259 N N . SER A 1 160 ? 3.166 -5.160 -12.741 1.00 84.06 160 SER A N 1
ATOM 1260 C CA . SER A 1 160 ? 3.818 -6.382 -12.265 1.00 84.06 160 SER A CA 1
ATOM 1261 C C . SER A 1 160 ? 3.963 -7.430 -13.372 1.00 84.06 160 SER A C 1
ATOM 1263 O O . SER A 1 160 ? 5.023 -8.040 -13.510 1.00 84.06 160 SER A O 1
ATOM 1265 N N . VAL A 1 161 ? 2.931 -7.625 -14.201 1.00 84.06 161 VAL A N 1
ATOM 1266 C CA . VAL A 1 161 ? 2.984 -8.522 -15.367 1.00 84.06 161 VAL A CA 1
ATOM 1267 C C . VAL A 1 161 ? 3.972 -8.011 -16.412 1.00 84.06 161 VAL A C 1
ATOM 1269 O O . VAL A 1 161 ? 4.751 -8.806 -16.931 1.00 84.06 161 VAL A O 1
ATOM 1272 N N . GLN A 1 162 ? 3.978 -6.710 -16.705 1.00 82.25 162 GLN A N 1
ATOM 1273 C CA . GLN A 1 162 ? 4.923 -6.099 -17.644 1.00 82.25 162 GLN A CA 1
ATOM 1274 C C . GLN A 1 162 ? 6.367 -6.285 -17.178 1.00 82.25 162 GLN A C 1
ATOM 1276 O O . GLN A 1 162 ? 7.206 -6.703 -17.967 1.00 82.25 162 GLN A O 1
ATOM 1281 N N . ILE A 1 163 ? 6.648 -6.061 -15.894 1.00 78.56 163 ILE A N 1
ATOM 1282 C CA . ILE A 1 163 ? 7.976 -6.273 -15.308 1.00 78.56 163 ILE A CA 1
ATOM 1283 C C . ILE A 1 163 ? 8.372 -7.749 -15.371 1.00 78.56 163 ILE A C 1
ATOM 1285 O O . ILE A 1 163 ? 9.503 -8.047 -15.729 1.00 78.56 163 ILE A O 1
ATOM 1289 N N . ARG A 1 164 ? 7.459 -8.689 -15.091 1.00 76.12 164 ARG A N 1
ATOM 1290 C CA . ARG A 1 164 ? 7.752 -10.132 -15.191 1.00 76.12 164 ARG A CA 1
ATOM 1291 C C . ARG A 1 164 ? 7.990 -10.588 -16.627 1.00 76.12 164 ARG A C 1
ATOM 1293 O O . ARG A 1 164 ? 8.920 -11.349 -16.860 1.00 76.12 164 ARG A O 1
ATOM 1300 N N . ARG A 1 165 ? 7.173 -10.133 -17.583 1.00 70.75 165 ARG A N 1
ATOM 1301 C CA . ARG A 1 165 ? 7.356 -10.431 -19.015 1.00 70.75 165 ARG A CA 1
ATOM 1302 C C . ARG A 1 165 ? 8.677 -9.873 -19.508 1.00 70.75 165 ARG A C 1
ATOM 1304 O O . ARG A 1 165 ? 9.463 -10.618 -20.070 1.00 70.75 165 ARG A O 1
ATOM 1311 N N . ARG A 1 166 ? 8.969 -8.619 -19.169 1.00 66.31 166 ARG A N 1
ATOM 1312 C CA . ARG A 1 166 ? 10.256 -8.005 -19.477 1.00 66.31 166 ARG A CA 1
ATOM 1313 C C . ARG A 1 166 ? 11.402 -8.668 -18.744 1.00 66.31 166 ARG A C 1
ATOM 1315 O O . ARG A 1 166 ? 12.449 -8.756 -19.326 1.00 66.31 166 ARG A O 1
ATOM 1322 N N . GLY A 1 167 ? 11.237 -9.170 -17.524 1.00 55.44 167 GLY A N 1
ATOM 1323 C CA . GLY A 1 167 ? 12.256 -9.948 -16.810 1.00 55.44 167 GLY A CA 1
ATOM 1324 C C . GLY A 1 167 ? 12.501 -11.332 -17.423 1.00 55.44 167 GLY A C 1
ATOM 1325 O O . GLY A 1 167 ? 13.620 -11.829 -17.375 1.00 55.44 167 GLY A O 1
ATOM 1326 N N . ALA A 1 168 ? 11.477 -11.930 -18.038 1.00 46.50 168 ALA A N 1
ATOM 1327 C CA . ALA A 1 168 ? 11.600 -13.134 -18.859 1.00 46.50 168 ALA A CA 1
ATOM 1328 C C . ALA A 1 168 ? 12.202 -12.837 -20.250 1.00 46.50 168 ALA A C 1
ATOM 1330 O O . ALA A 1 168 ? 12.873 -13.696 -20.812 1.00 46.50 168 ALA A O 1
ATOM 1331 N N . GLU A 1 169 ? 12.017 -11.622 -20.773 1.00 38.22 169 GLU A N 1
ATOM 1332 C CA . GLU A 1 169 ? 12.656 -11.111 -21.999 1.00 38.22 169 GLU A CA 1
ATOM 1333 C C . GLU A 1 169 ? 14.065 -10.519 -21.729 1.00 38.22 169 GLU A C 1
ATOM 1335 O O . GLU A 1 169 ? 14.919 -10.510 -22.607 1.00 38.22 169 GLU A O 1
ATOM 1340 N N . ALA A 1 170 ? 14.362 -10.095 -20.497 1.00 34.06 170 ALA A N 1
ATOM 1341 C CA . ALA A 1 170 ? 15.601 -9.443 -20.051 1.00 34.06 170 ALA A CA 1
ATOM 1342 C C . ALA A 1 170 ? 16.659 -10.434 -19.549 1.00 34.06 170 ALA A C 1
ATOM 1344 O O . ALA A 1 170 ? 17.691 -10.020 -19.021 1.00 34.06 170 ALA A O 1
ATOM 1345 N N . ALA A 1 171 ? 16.466 -11.730 -19.810 1.00 35.31 171 ALA A N 1
ATOM 1346 C CA . ALA A 1 171 ? 17.620 -12.584 -20.065 1.00 35.31 171 ALA A CA 1
ATOM 1347 C C . ALA A 1 171 ? 18.413 -12.102 -21.300 1.00 35.31 171 ALA A C 1
ATOM 1349 O O . ALA A 1 171 ? 19.539 -12.554 -21.477 1.00 35.31 171 ALA A O 1
ATOM 1350 N N . ASP A 1 172 ? 17.870 -11.168 -22.103 1.00 35.28 172 ASP A N 1
ATOM 1351 C CA . ASP A 1 172 ? 18.547 -10.650 -23.293 1.00 35.28 172 ASP A CA 1
ATOM 1352 C C . ASP A 1 172 ? 18.637 -9.115 -23.430 1.00 35.28 172 ASP A C 1
ATOM 1354 O O . ASP A 1 172 ? 19.196 -8.657 -24.420 1.00 35.28 172 ASP A O 1
ATOM 1358 N N . GLN A 1 173 ? 18.158 -8.289 -22.479 1.00 36.22 173 GLN A N 1
ATOM 1359 C CA . GLN A 1 173 ? 18.472 -6.841 -22.446 1.00 36.22 173 GLN A CA 1
ATOM 1360 C C . GLN A 1 173 ? 17.951 -6.088 -21.201 1.00 36.22 173 GLN A C 1
ATOM 1362 O O . GLN A 1 173 ? 16.767 -6.091 -20.875 1.00 36.22 173 GLN A O 1
ATOM 1367 N N . THR A 1 174 ? 18.872 -5.381 -20.544 1.00 44.38 174 THR A N 1
ATOM 1368 C CA . THR A 1 174 ? 18.712 -4.358 -19.495 1.00 44.38 174 THR A CA 1
ATOM 1369 C C . THR A 1 174 ? 17.775 -3.215 -19.916 1.00 44.38 174 THR A C 1
ATOM 1371 O O . THR A 1 174 ? 17.977 -2.636 -20.974 1.00 44.38 174 THR A O 1
ATOM 1374 N N . PHE A 1 175 ? 16.810 -2.807 -19.081 1.00 52.38 175 PHE A N 1
ATOM 1375 C CA . PHE A 1 175 ? 15.938 -1.636 -19.335 1.00 52.38 175 PHE A CA 1
ATOM 1376 C C . PHE A 1 175 ? 15.483 -1.059 -17.972 1.00 52.38 175 PHE A C 1
ATOM 1378 O O . PHE A 1 175 ? 14.863 -1.799 -17.216 1.00 52.38 175 PHE A O 1
ATOM 1385 N N . LEU A 1 176 ? 15.695 0.183 -17.508 1.00 46.41 176 LEU A N 1
ATOM 1386 C CA . LEU A 1 176 ? 16.206 1.486 -17.980 1.00 46.41 176 LEU A CA 1
ATOM 1387 C C . LEU A 1 176 ? 16.581 2.266 -16.693 1.00 46.41 176 LEU A C 1
ATOM 1389 O O . LEU A 1 176 ? 15.732 2.317 -15.803 1.00 46.41 176 LEU A O 1
ATOM 1393 N N . GLY A 1 177 ? 17.724 2.917 -16.468 1.00 29.73 177 GLY A N 1
ATOM 1394 C CA . GLY A 1 177 ? 19.001 3.180 -17.153 1.00 29.73 177 GLY A CA 1
ATOM 1395 C C . GLY A 1 177 ? 19.638 4.406 -16.448 1.00 29.73 177 GLY A C 1
ATOM 1396 O O . GLY A 1 177 ? 18.891 5.106 -15.762 1.00 29.73 177 GLY A O 1
ATOM 1397 N N . PRO A 1 178 ? 20.912 4.780 -16.690 1.00 44.53 178 PRO A N 1
ATOM 1398 C CA . PRO A 1 178 ? 22.123 4.030 -16.291 1.00 44.53 178 PRO A CA 1
ATOM 1399 C C . PRO A 1 178 ? 22.086 3.381 -14.892 1.00 44.53 178 PRO A C 1
ATOM 1401 O O . PRO A 1 178 ? 21.180 3.693 -14.093 1.00 44.53 178 PRO A O 1
#

Sequence (178 aa):
MLAGTGCVSPNEIRRPCCYEGELTLAPLQQIRFVMDDGSKLPFDQVYKGFQPQDRNFPTQFSFRRINISGLVYDVLSVVFPQYDANKNGFIEEPEMTVLYLREGALGMGFKVSHLIVEERVLALQTSSVDVGGLVSYINAHKGGMSKYAQSLFREIDYLSVQIRRRGAEAADQTFLGP

Secondary structure (DSSP, 8-state):
---------TT--PPPSS--S--EE--GGG-EEEETTS-EEEHHHHSTT--PPPSSS--S-S-SEEEGGG---TTHHHHHHHH-SS-SSEEEHHHHHHHHHHHHHHHTT--EEEEEESEE-SSEE--HHHHHHHHHHHHHHGGGS-HHHHHHHHHHHHHHHHHHHHHHHTTS---S--

Radius of gyration: 16.7 Å; chains: 1; bounding box: 50×41×41 Å

pLDDT: mean 82.96, std 19.02, range [29.73, 98.38]